Protein AF-A0A936KYN7-F1 (afdb_monomer)

Nearest PDB structures (foldseek):
  3fb3-assembly1_A  TM=3.268E-01  e=1.408E-01  Trypanosoma brucei
  6yfc-assembly1_AA  TM=2.983E-01  e=5.509E-01  Leviviridae sp.
  8h1r-assembly1_A  TM=2.822E-01  e=3.807E+00  Pseudomonas aeruginosa PAO1
  8hbs-assembly1_A  TM=2.994E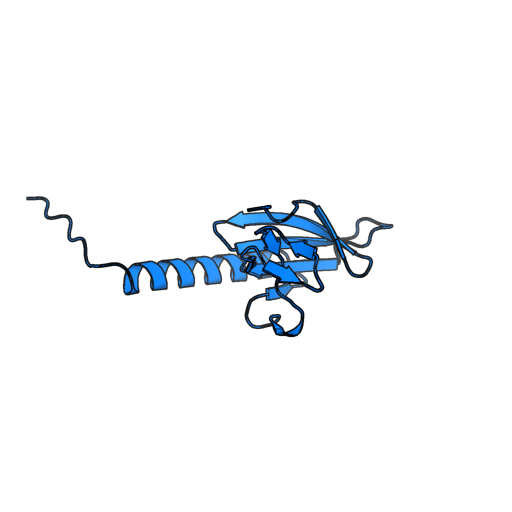-01  e=8.931E+00  Aspergillus flavus NRRL3357

Mean predicted aligned error: 6.11 Å

Structure (mmCIF, N/CA/C/O backbone):
data_AF-A0A936KYN7-F1
#
_entry.id   AF-A0A936KYN7-F1
#
loop_
_atom_site.group_PDB
_atom_site.id
_atom_site.type_symbol
_atom_site.label_atom_id
_atom_site.label_alt_id
_atom_site.label_comp_id
_atom_site.label_asym_id
_atom_site.label_entity_id
_atom_site.label_seq_id
_atom_site.pdbx_PDB_ins_code
_atom_site.Cartn_x
_atom_site.Cartn_y
_atom_site.Cartn_z
_atom_site.occupancy
_atom_site.B_iso_or_equiv
_atom_site.auth_seq_id
_atom_site.auth_comp_i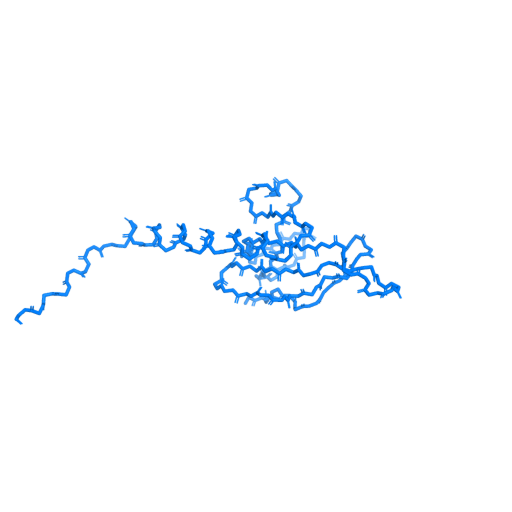d
_atom_site.auth_asym_id
_atom_site.auth_atom_id
_atom_site.pdbx_PDB_model_num
ATOM 1 N N . MET A 1 1 ? -16.316 8.544 5.820 1.00 82.75 1 MET A N 1
ATOM 2 C CA . MET A 1 1 ? -14.851 8.366 5.709 1.00 82.75 1 MET A CA 1
ATOM 3 C C . MET A 1 1 ? -14.490 8.449 4.240 1.00 82.75 1 MET A C 1
ATOM 5 O O . MET A 1 1 ? -15.095 7.715 3.470 1.00 82.75 1 MET A O 1
ATOM 9 N N . LYS A 1 2 ? -13.563 9.326 3.845 1.00 92.50 2 LYS A N 1
ATOM 10 C CA . LYS A 1 2 ? -13.064 9.388 2.463 1.00 92.50 2 LYS A CA 1
ATOM 11 C C . LYS A 1 2 ? -12.219 8.144 2.170 1.00 92.50 2 LYS A C 1
ATOM 13 O O . LYS A 1 2 ? -11.277 7.879 2.910 1.00 92.50 2 LYS A O 1
ATOM 18 N N . SER A 1 3 ? -12.561 7.384 1.133 1.00 95.38 3 SER A N 1
ATOM 19 C CA . SER A 1 3 ? -11.792 6.200 0.729 1.00 95.38 3 SER A CA 1
ATOM 20 C C . SER A 1 3 ? -10.519 6.561 -0.030 1.00 95.38 3 SER A C 1
ATOM 22 O O . SER A 1 3 ? -10.431 7.635 -0.626 1.00 95.38 3 SER A O 1
ATOM 24 N N . LEU A 1 4 ? -9.550 5.644 -0.014 1.00 94.62 4 LEU A N 1
ATOM 25 C CA . LEU A 1 4 ? -8.307 5.790 -0.766 1.00 94.62 4 LEU A CA 1
ATOM 26 C C . LEU A 1 4 ? -8.607 5.803 -2.271 1.00 94.62 4 LEU A C 1
ATOM 28 O O . LEU A 1 4 ? -9.381 4.979 -2.762 1.00 94.62 4 LEU A O 1
ATOM 32 N N . GLU A 1 5 ? -8.008 6.755 -2.979 1.00 96.69 5 GLU A N 1
ATOM 33 C CA . GLU A 1 5 ? -8.254 6.993 -4.400 1.00 96.69 5 GLU A CA 1
ATOM 34 C C . GLU A 1 5 ? -7.693 5.859 -5.256 1.00 96.69 5 GLU A C 1
ATOM 36 O O . GLU A 1 5 ? -6.567 5.423 -5.046 1.00 96.69 5 GLU A O 1
ATOM 41 N N . LEU A 1 6 ? -8.449 5.416 -6.267 1.00 97.44 6 LEU A N 1
ATOM 42 C CA . LEU A 1 6 ? -8.015 4.337 -7.164 1.00 97.44 6 LEU A CA 1
ATOM 43 C C . LEU A 1 6 ? -6.730 4.674 -7.926 1.00 97.44 6 LEU A C 1
ATOM 45 O O . LEU A 1 6 ? -6.026 3.763 -8.356 1.00 97.44 6 LEU A O 1
ATOM 49 N N . GLN A 1 7 ? -6.459 5.961 -8.137 1.00 97.44 7 GLN A N 1
ATOM 50 C CA . GLN A 1 7 ? -5.279 6.462 -8.825 1.00 97.44 7 GLN A CA 1
ATOM 51 C C . GLN A 1 7 ? -4.817 7.757 -8.162 1.00 97.44 7 GLN A C 1
ATOM 53 O O . GLN A 1 7 ? -5.645 8.617 -7.869 1.00 97.44 7 GLN A O 1
ATOM 58 N N . PHE A 1 8 ? -3.513 7.904 -7.942 1.00 96.19 8 PHE A N 1
ATOM 59 C CA . PHE A 1 8 ? -2.920 9.139 -7.430 1.00 96.19 8 PHE A CA 1
ATOM 60 C C . PHE A 1 8 ? -1.458 9.271 -7.866 1.00 96.19 8 PHE A C 1
ATOM 62 O O . PHE A 1 8 ? -0.805 8.287 -8.215 1.00 96.19 8 PHE A O 1
ATOM 69 N N . LYS A 1 9 ? -0.930 10.497 -7.801 1.00 95.69 9 LYS A N 1
ATOM 70 C CA . LYS A 1 9 ? 0.493 10.784 -8.015 1.00 95.69 9 LYS A CA 1
ATOM 71 C C . LYS A 1 9 ? 1.200 10.971 -6.679 1.00 95.69 9 LYS A C 1
ATOM 73 O O . LYS A 1 9 ? 0.711 11.703 -5.819 1.00 95.69 9 LYS A O 1
ATOM 78 N N . LYS A 1 10 ? 2.358 10.338 -6.501 1.00 92.31 10 LYS A N 1
ATOM 79 C CA . LYS A 1 10 ? 3.187 10.475 -5.293 1.00 92.31 10 LYS A CA 1
ATOM 80 C C . LYS A 1 10 ? 4.659 10.340 -5.659 1.00 92.31 10 LYS A C 1
ATOM 82 O O . LYS A 1 10 ? 5.029 9.456 -6.418 1.00 92.31 10 LYS A O 1
ATOM 87 N N . ASN A 1 11 ? 5.501 11.227 -5.124 1.00 89.94 11 ASN A N 1
ATOM 88 C CA . ASN A 1 11 ? 6.954 11.222 -5.351 1.00 89.94 11 ASN A CA 1
ATOM 89 C C . ASN A 1 11 ? 7.364 11.153 -6.840 1.00 89.94 11 ASN A C 1
ATOM 91 O O . ASN A 1 11 ? 8.373 10.542 -7.171 1.00 89.94 11 ASN A O 1
ATOM 95 N N . GLY A 1 12 ? 6.571 11.751 -7.736 1.00 94.38 12 GLY A N 1
ATOM 96 C CA . GLY A 1 12 ? 6.832 11.738 -9.181 1.00 94.38 12 GLY A CA 1
ATOM 97 C C . GLY A 1 12 ? 6.370 10.483 -9.930 1.00 94.38 12 GLY A C 1
ATOM 98 O O . GLY A 1 12 ? 6.581 10.411 -11.135 1.00 94.38 12 GLY A O 1
ATOM 99 N N . TYR A 1 13 ? 5.710 9.529 -9.268 1.00 96.62 13 TYR A N 1
ATOM 100 C CA . TYR A 1 13 ? 5.192 8.307 -9.888 1.00 96.62 13 TYR A CA 1
ATOM 101 C C . TYR A 1 13 ? 3.665 8.268 -9.901 1.00 96.62 13 TYR A C 1
ATOM 103 O O . TYR A 1 13 ? 3.006 8.856 -9.037 1.00 96.62 13 TYR A O 1
ATOM 111 N N . ASP A 1 14 ? 3.112 7.551 -10.878 1.00 97.75 14 ASP A N 1
ATOM 112 C CA . ASP A 1 14 ? 1.695 7.206 -10.935 1.00 97.75 14 ASP A CA 1
ATOM 113 C C . ASP A 1 14 ? 1.449 5.905 -10.179 1.00 97.75 14 ASP A C 1
ATOM 115 O O . ASP A 1 14 ? 2.113 4.898 -10.423 1.00 97.75 14 ASP A O 1
ATOM 119 N N . HIS A 1 15 ? 0.480 5.928 -9.269 1.00 98.06 15 HIS A N 1
ATOM 120 C CA . HIS A 1 15 ? 0.045 4.762 -8.515 1.00 98.06 15 HIS A CA 1
ATOM 121 C C . HIS A 1 15 ? -1.385 4.414 -8.919 1.00 98.06 15 HIS A C 1
ATOM 123 O O . HIS A 1 15 ? -2.270 5.266 -8.842 1.00 98.06 15 HIS A O 1
ATOM 129 N N . ARG A 1 16 ? -1.634 3.158 -9.300 1.00 98.25 16 ARG A N 1
ATOM 130 C CA . ARG A 1 16 ? -2.966 2.654 -9.668 1.00 98.25 16 ARG A CA 1
ATOM 131 C C . ARG A 1 16 ? -3.330 1.421 -8.858 1.00 98.25 16 ARG A C 1
ATOM 133 O O . ARG A 1 16 ? -2.610 0.430 -8.880 1.00 98.25 16 ARG A O 1
ATOM 140 N N . GLN A 1 17 ? -4.485 1.438 -8.203 1.00 98.38 17 GLN A N 1
ATOM 141 C CA . GLN A 1 17 ? -5.003 0.285 -7.478 1.00 98.38 17 GLN A CA 1
ATOM 142 C C . GLN A 1 17 ? -5.326 -0.853 -8.449 1.00 98.38 17 GLN A C 1
ATOM 144 O O . GLN A 1 17 ? -6.150 -0.700 -9.352 1.00 98.38 17 GLN A O 1
ATOM 149 N N . ILE A 1 18 ? -4.717 -2.013 -8.225 1.00 98.31 18 ILE A N 1
ATOM 150 C CA . ILE A 1 18 ? -4.948 -3.230 -9.018 1.00 98.31 18 ILE A CA 1
ATOM 151 C C . ILE A 1 18 ? -5.601 -4.351 -8.206 1.00 98.31 18 ILE A C 1
ATOM 153 O O . ILE A 1 18 ? -6.096 -5.320 -8.775 1.00 98.31 18 ILE A O 1
ATOM 157 N N . PHE A 1 19 ? -5.600 -4.230 -6.879 1.00 98.44 19 PHE A N 1
ATOM 158 C CA . PHE A 1 19 ? -6.253 -5.162 -5.970 1.00 98.44 19 PHE A CA 1
ATOM 159 C C . PHE A 1 19 ? -6.681 -4.430 -4.704 1.00 98.44 19 PHE A C 1
ATOM 161 O O . PHE A 1 19 ? -5.941 -3.593 -4.183 1.00 98.44 19 PHE A O 1
ATOM 168 N N . ARG A 1 20 ? -7.855 -4.780 -4.183 1.00 98.06 20 ARG A N 1
ATOM 169 C CA . ARG A 1 20 ? -8.298 -4.378 -2.852 1.00 98.06 20 ARG A CA 1
ATOM 170 C C . ARG A 1 20 ? -9.233 -5.434 -2.281 1.00 98.06 20 ARG A C 1
ATOM 172 O O . ARG A 1 20 ? -10.208 -5.802 -2.928 1.00 98.06 20 ARG A O 1
ATOM 179 N N . GLN A 1 21 ? -8.950 -5.875 -1.062 1.00 97.56 21 GLN A N 1
ATOM 180 C CA . GLN A 1 21 ? -9.821 -6.743 -0.279 1.00 97.56 21 GLN A CA 1
ATOM 181 C C . GLN A 1 21 ? -9.693 -6.365 1.195 1.00 97.56 21 GLN A C 1
ATOM 183 O O . GLN A 1 21 ? -8.582 -6.271 1.714 1.00 97.56 21 GLN A O 1
ATOM 188 N N . ASP A 1 22 ? -10.826 -6.126 1.859 1.00 94.81 22 ASP A N 1
ATOM 189 C CA . ASP A 1 22 ? -10.866 -5.585 3.220 1.00 94.81 22 ASP A CA 1
ATOM 190 C C . ASP A 1 22 ? -10.049 -4.279 3.346 1.00 94.81 22 ASP A C 1
ATOM 192 O O . ASP A 1 22 ? -10.314 -3.277 2.678 1.00 94.81 22 ASP A O 1
ATOM 196 N N . ASP A 1 23 ? -9.060 -4.284 4.232 1.00 96.44 23 ASP A N 1
ATOM 197 C CA . ASP A 1 23 ? -8.097 -3.230 4.498 1.00 96.44 23 ASP A CA 1
ATOM 198 C C . ASP A 1 23 ? -6.751 -3.509 3.830 1.00 96.44 23 ASP A C 1
ATOM 200 O O . 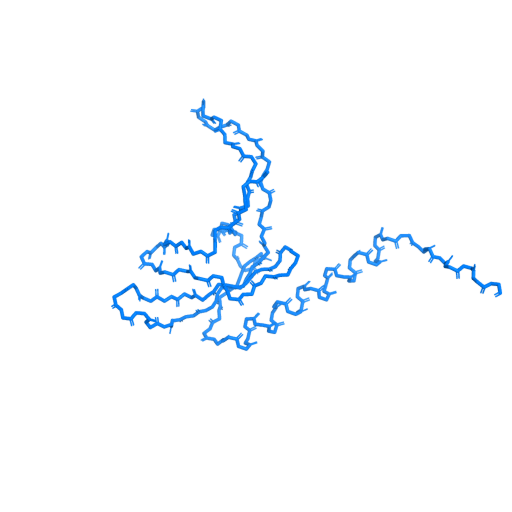ASP A 1 23 ? -5.760 -2.925 4.237 1.00 96.44 23 ASP A O 1
ATOM 204 N N . ILE A 1 24 ? -6.673 -4.396 2.841 1.00 98.31 24 ILE A N 1
ATOM 205 C CA . ILE A 1 24 ? -5.434 -4.709 2.125 1.00 98.31 24 ILE A CA 1
ATOM 206 C C . ILE A 1 24 ? -5.588 -4.266 0.675 1.00 98.31 24 ILE A C 1
ATOM 208 O O . ILE A 1 24 ? -6.556 -4.627 0.005 1.00 98.31 24 ILE A O 1
ATOM 212 N N . ALA A 1 25 ? -4.626 -3.494 0.180 1.00 98.50 25 ALA A N 1
ATOM 213 C CA . ALA A 1 25 ? -4.601 -3.031 -1.200 1.00 98.50 25 ALA A CA 1
ATOM 214 C C . ALA A 1 25 ? -3.246 -3.287 -1.857 1.00 98.50 25 ALA A C 1
ATOM 216 O O . ALA A 1 25 ? -2.220 -3.354 -1.178 1.00 98.50 25 ALA A O 1
ATOM 217 N N . ILE A 1 26 ? -3.267 -3.415 -3.185 1.00 98.69 26 ILE A N 1
ATOM 218 C CA . ILE A 1 26 ? -2.077 -3.402 -4.031 1.00 98.69 26 ILE A CA 1
ATOM 219 C C . ILE A 1 26 ? -2.229 -2.296 -5.063 1.00 98.69 26 ILE A C 1
ATOM 221 O O . ILE A 1 26 ? -3.249 -2.222 -5.756 1.00 98.69 26 ILE A O 1
ATOM 225 N N . TYR A 1 27 ? -1.190 -1.482 -5.177 1.00 98.62 27 TYR A N 1
ATOM 226 C CA . TYR A 1 27 ? -1.035 -0.472 -6.206 1.00 98.62 27 TYR A CA 1
ATOM 227 C C . TYR A 1 27 ? 0.120 -0.862 -7.120 1.00 98.62 27 TYR A C 1
ATOM 229 O O . TYR A 1 27 ? 1.150 -1.350 -6.667 1.00 98.62 27 TYR A O 1
ATOM 237 N N . GLU A 1 28 ? -0.071 -0.670 -8.413 1.00 98.31 28 GLU A N 1
ATOM 238 C CA . GLU A 1 28 ? 0.993 -0.664 -9.405 1.00 98.31 28 GLU A CA 1
ATOM 239 C C . GLU A 1 28 ? 1.607 0.734 -9.459 1.00 98.31 28 GLU A C 1
ATOM 241 O O . GLU A 1 28 ? 0.867 1.718 -9.459 1.00 98.31 28 GLU A O 1
ATOM 246 N N . THR A 1 29 ? 2.935 0.811 -9.503 1.00 98.06 29 THR A N 1
ATOM 247 C CA . THR A 1 29 ? 3.685 2.063 -9.616 1.00 98.06 29 THR A CA 1
ATOM 248 C C . THR A 1 29 ? 4.306 2.150 -11.003 1.00 98.06 29 THR A C 1
ATOM 250 O O . THR A 1 29 ? 5.037 1.242 -11.414 1.00 98.06 29 THR A O 1
ATOM 253 N N . ALA A 1 30 ? 4.056 3.248 -11.711 1.00 97.94 30 ALA A N 1
ATOM 254 C CA . ALA A 1 30 ? 4.558 3.487 -13.057 1.00 97.94 30 ALA A CA 1
ATOM 255 C C . ALA A 1 30 ? 5.204 4.872 -13.202 1.00 97.94 30 ALA A C 1
ATOM 257 O O . ALA A 1 30 ? 4.864 5.823 -12.495 1.00 97.94 30 ALA A O 1
ATOM 258 N N . THR A 1 31 ? 6.145 4.994 -14.139 1.00 96.75 31 THR A N 1
ATOM 259 C CA . THR A 1 31 ? 6.690 6.304 -14.526 1.00 96.75 31 THR A CA 1
ATOM 260 C C . THR A 1 31 ? 5.660 7.076 -15.357 1.00 96.75 31 THR A C 1
ATOM 262 O O . THR A 1 31 ? 5.145 6.497 -16.318 1.00 96.75 31 THR A O 1
ATOM 265 N N . PRO A 1 32 ? 5.406 8.364 -15.068 1.00 92.62 32 PRO A N 1
ATOM 266 C CA . PRO A 1 32 ? 4.331 9.132 -15.699 1.00 92.62 32 PRO A CA 1
ATOM 267 C C . PRO A 1 32 ? 4.504 9.320 -17.208 1.00 92.62 32 PRO A C 1
ATOM 269 O O . PRO A 1 32 ? 3.519 9.364 -17.935 1.00 92.62 32 PRO A O 1
ATOM 272 N N . GLU A 1 33 ? 5.745 9.419 -17.686 1.00 91.38 33 GLU A N 1
ATOM 273 C CA . GLU A 1 33 ? 6.038 9.728 -19.091 1.00 91.38 33 GLU A CA 1
ATOM 274 C C . GLU A 1 33 ? 5.825 8.531 -20.022 1.00 91.38 33 GLU A C 1
ATOM 276 O O . GLU A 1 33 ? 5.302 8.684 -21.121 1.00 91.38 33 GLU A O 1
ATOM 281 N N . SER A 1 34 ? 6.226 7.331 -19.591 1.00 92.00 34 SER A N 1
ATOM 282 C CA . SER A 1 34 ? 6.184 6.126 -20.435 1.00 92.00 34 SER A CA 1
ATOM 283 C C . SER A 1 34 ? 5.095 5.128 -20.043 1.00 92.00 34 SER A C 1
ATOM 285 O O . SER A 1 34 ? 4.875 4.153 -20.756 1.00 92.00 34 SER A O 1
ATOM 287 N N . GLY A 1 35 ? 4.453 5.307 -18.883 1.00 93.38 35 GLY A N 1
ATOM 288 C CA . GLY A 1 35 ? 3.548 4.309 -18.308 1.00 93.38 35 GLY A CA 1
ATOM 289 C C . GLY A 1 35 ? 4.245 2.999 -17.917 1.00 93.38 35 GLY A C 1
ATOM 290 O O . GLY A 1 35 ? 3.576 2.022 -17.583 1.00 93.38 35 GLY A O 1
ATOM 291 N N . ARG A 1 36 ? 5.586 2.947 -17.950 1.00 96.06 36 ARG A N 1
ATOM 292 C CA . ARG A 1 36 ? 6.345 1.753 -17.586 1.00 96.06 36 ARG A CA 1
ATOM 293 C C . ARG A 1 36 ? 6.137 1.431 -16.113 1.00 96.06 36 ARG A C 1
ATOM 295 O O . ARG A 1 36 ? 6.502 2.222 -15.244 1.00 96.06 36 ARG A O 1
ATOM 302 N N . VAL A 1 37 ? 5.633 0.230 -15.850 1.00 97.56 37 VAL A N 1
ATOM 303 C CA . VAL A 1 37 ? 5.516 -0.324 -14.500 1.00 97.56 37 VAL A CA 1
ATOM 304 C C . VAL A 1 37 ? 6.904 -0.611 -13.940 1.00 97.56 37 VAL A C 1
ATOM 306 O O . VAL A 1 37 ? 7.690 -1.346 -14.541 1.00 97.56 37 VAL A O 1
ATOM 309 N N . ILE A 1 38 ? 7.197 -0.032 -12.779 1.00 97.44 38 ILE A N 1
ATOM 310 C CA . ILE A 1 38 ? 8.483 -0.171 -12.082 1.00 97.44 38 ILE A CA 1
ATOM 311 C C . ILE A 1 38 ? 8.366 -0.952 -10.772 1.00 97.44 38 ILE A C 1
ATOM 313 O O . ILE A 1 38 ? 9.379 -1.355 -10.204 1.00 97.44 38 ILE A O 1
ATOM 317 N N . GLY A 1 39 ? 7.147 -1.194 -10.292 1.00 98.12 39 GLY A N 1
ATOM 318 C CA . GLY A 1 39 ? 6.934 -1.978 -9.087 1.00 98.12 39 GLY A CA 1
ATOM 319 C C . GLY A 1 39 ? 5.483 -2.031 -8.642 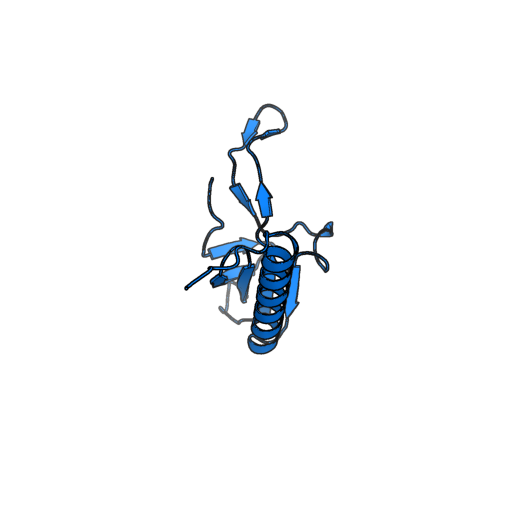1.00 98.12 39 GLY A C 1
ATOM 320 O O . GLY A 1 39 ? 4.579 -1.514 -9.296 1.00 98.12 39 GLY A O 1
ATOM 321 N N . TYR A 1 40 ? 5.288 -2.685 -7.505 1.00 98.69 40 TYR A N 1
ATOM 322 C CA . TYR A 1 40 ? 4.000 -2.907 -6.873 1.00 98.69 40 TYR A CA 1
ATOM 323 C C . TYR A 1 40 ? 4.121 -2.646 -5.376 1.00 98.69 40 TYR A C 1
ATOM 325 O O . TYR A 1 40 ? 5.003 -3.192 -4.709 1.00 98.69 40 TYR A O 1
ATOM 333 N N . GLU A 1 41 ? 3.210 -1.852 -4.836 1.00 98.38 41 GLU A N 1
ATOM 334 C CA . GLU A 1 41 ? 3.101 -1.567 -3.412 1.00 98.38 41 GLU A CA 1
ATOM 335 C C . GLU A 1 41 ? 1.910 -2.321 -2.842 1.00 98.38 41 GLU A C 1
ATOM 337 O O . GLU A 1 41 ? 0.785 -2.140 -3.293 1.00 98.38 41 GLU A O 1
ATOM 342 N N . VAL A 1 42 ? 2.141 -3.156 -1.836 1.00 98.56 42 VAL A N 1
ATOM 343 C CA . VAL A 1 42 ? 1.087 -3.839 -1.082 1.00 98.56 42 VAL A CA 1
ATOM 344 C C . VAL A 1 42 ? 1.082 -3.321 0.341 1.00 98.56 42 VAL A C 1
ATOM 346 O O . VAL A 1 42 ? 2.129 -3.252 0.985 1.00 98.56 42 VAL A O 1
ATOM 349 N N . PHE A 1 43 ? -0.087 -2.963 0.856 1.00 98.56 43 PHE A N 1
ATOM 350 C CA . PHE A 1 43 ? -0.182 -2.379 2.186 1.00 98.56 43 PHE A CA 1
ATOM 351 C C . PHE A 1 43 ? -1.537 -2.593 2.846 1.00 98.56 43 PHE A C 1
ATOM 353 O O . PHE A 1 43 ? -2.547 -2.867 2.198 1.00 98.56 43 PHE A O 1
ATOM 360 N N . ILE A 1 44 ? -1.525 -2.438 4.167 1.00 98.31 44 ILE A N 1
ATOM 361 C CA . ILE A 1 44 ? -2.714 -2.322 4.996 1.00 98.31 44 ILE A CA 1
ATOM 362 C C . ILE A 1 44 ? -3.156 -0.853 4.967 1.00 98.31 44 ILE A C 1
ATOM 364 O O . ILE A 1 44 ? -2.395 0.043 5.340 1.00 98.31 44 ILE A O 1
ATOM 368 N N . ILE A 1 45 ? -4.379 -0.605 4.518 1.00 97.88 45 ILE A N 1
ATOM 369 C CA . ILE A 1 45 ? -5.016 0.707 4.439 1.00 97.88 45 ILE A CA 1
ATOM 370 C C . ILE A 1 45 ? -5.181 1.267 5.853 1.00 97.88 45 ILE A C 1
ATOM 372 O O . ILE A 1 45 ? -5.792 0.641 6.723 1.00 97.88 45 ILE A O 1
ATOM 376 N N . GLN A 1 46 ? -4.653 2.467 6.080 1.00 97.38 46 GLN A N 1
ATOM 377 C CA . GLN A 1 46 ? -4.781 3.150 7.362 1.00 97.38 46 GLN A CA 1
ATOM 378 C C . GLN A 1 46 ? -6.132 3.859 7.422 1.00 97.38 46 GLN A C 1
ATOM 380 O O . GLN A 1 46 ? -6.473 4.600 6.507 1.00 97.38 46 GLN A O 1
ATOM 385 N N . LYS A 1 47 ? -6.902 3.640 8.494 1.00 96.25 47 LYS A N 1
ATOM 386 C CA . LYS A 1 47 ? -8.186 4.317 8.732 1.00 96.25 47 LYS A CA 1
ATOM 387 C C . LYS A 1 47 ? -7.983 5.436 9.746 1.00 96.25 47 LYS A C 1
ATOM 389 O O . LYS A 1 47 ? -7.874 5.183 10.946 1.00 96.25 47 LYS A O 1
ATOM 394 N N . ASN A 1 48 ? -7.928 6.669 9.263 1.00 94.94 48 ASN A N 1
ATOM 395 C CA . ASN A 1 48 ? -7.698 7.855 10.075 1.00 94.94 48 ASN A CA 1
ATOM 396 C C . ASN A 1 48 ? -9.032 8.427 10.565 1.00 94.94 48 ASN A C 1
ATOM 398 O O . ASN A 1 48 ? -9.960 8.637 9.782 1.00 94.94 48 ASN A O 1
ATOM 402 N N . LYS A 1 49 ? -9.124 8.709 11.867 1.00 95.56 49 LYS A N 1
ATOM 403 C CA . LYS A 1 49 ? -10.255 9.448 12.445 1.00 95.56 49 LYS A CA 1
ATOM 404 C C . LYS A 1 49 ? -10.177 10.923 12.049 1.00 95.56 49 LYS A C 1
ATOM 406 O O . LYS A 1 49 ? -9.089 11.433 11.776 1.00 95.56 49 LYS A O 1
ATOM 411 N N . SER A 1 50 ? -11.321 11.602 12.064 1.00 95.00 50 SER A N 1
ATOM 412 C CA . SER A 1 50 ? -11.354 13.054 11.912 1.00 95.00 50 SER A CA 1
ATOM 413 C C . SER A 1 50 ? -10.549 13.717 13.028 1.00 95.00 50 SER A C 1
ATOM 415 O O . SER A 1 50 ? -10.625 13.292 14.184 1.00 95.00 50 SER A O 1
ATOM 417 N N . ARG A 1 51 ? -9.776 14.745 12.690 1.00 93.50 51 ARG A N 1
ATOM 418 C CA . ARG A 1 51 ? -8.934 15.475 13.644 1.00 93.50 51 ARG A CA 1
ATOM 419 C C . ARG A 1 51 ? -8.692 16.900 13.173 1.00 93.50 51 ARG A C 1
ATOM 421 O O . ARG A 1 51 ? -8.700 17.164 11.976 1.00 93.50 51 ARG A O 1
ATOM 428 N N . VAL A 1 52 ? -8.413 17.789 14.117 1.00 95.06 52 VAL A N 1
ATOM 429 C CA . VAL A 1 52 ? -7.957 19.149 13.820 1.00 95.06 52 VAL A CA 1
ATOM 430 C C . VAL A 1 52 ? -6.431 19.150 13.775 1.00 95.06 52 VAL A C 1
ATOM 432 O O . VAL A 1 52 ? -5.788 18.695 14.719 1.00 95.06 52 VAL A O 1
ATOM 435 N N . ILE A 1 53 ? -5.845 19.660 12.691 1.00 91.00 53 ILE A N 1
ATOM 436 C CA . ILE A 1 53 ? -4.399 19.901 12.580 1.00 91.00 53 ILE A CA 1
ATOM 437 C C . ILE A 1 53 ? -4.187 21.365 12.213 1.00 91.00 53 ILE A C 1
ATOM 439 O O . ILE A 1 53 ? -4.723 21.826 11.208 1.00 91.00 53 ILE A O 1
ATOM 443 N N . ALA A 1 54 ? -3.407 22.090 13.022 1.00 91.31 54 ALA A N 1
ATOM 444 C CA . ALA A 1 54 ? -3.088 23.505 12.799 1.00 91.31 54 ALA A CA 1
ATOM 445 C C . ALA A 1 54 ? -4.337 24.373 12.513 1.00 91.31 54 ALA A C 1
ATOM 447 O O . ALA A 1 54 ? -4.360 25.172 11.580 1.00 91.31 54 ALA A O 1
ATOM 448 N N . GLY A 1 55 ? -5.413 24.156 13.278 1.00 93.44 55 GLY A N 1
ATOM 449 C CA . GLY A 1 55 ? -6.681 24.882 13.129 1.00 93.44 55 GLY A CA 1
ATOM 450 C C . GLY A 1 55 ? -7.548 24.463 11.935 1.00 93.44 55 GLY A C 1
ATOM 451 O O . GLY A 1 55 ? -8.643 24.992 11.777 1.00 93.44 55 GLY A O 1
ATOM 452 N N . ARG A 1 56 ? -7.112 23.503 11.107 1.00 93.19 56 ARG A N 1
ATOM 453 C CA . ARG A 1 56 ? -7.904 22.955 9.995 1.00 93.19 56 ARG A CA 1
ATOM 454 C C . ARG A 1 56 ? -8.544 21.627 10.377 1.00 93.19 56 ARG A C 1
ATOM 456 O O . ARG A 1 56 ? -7.866 20.729 10.878 1.00 93.19 56 ARG A O 1
ATOM 463 N N . GLN A 1 57 ? -9.836 21.495 10.091 1.00 94.06 57 GLN A N 1
ATOM 464 C CA . GLN A 1 57 ? -10.560 20.234 10.220 1.00 94.06 57 GLN A CA 1
ATOM 465 C C . GLN A 1 57 ? -10.124 19.280 9.105 1.00 94.06 57 GLN A C 1
ATOM 467 O O . GLN A 1 57 ? -10.184 19.622 7.925 1.00 94.06 57 GLN A O 1
ATOM 472 N N . ILE A 1 58 ? -9.689 18.080 9.482 1.00 93.12 58 ILE A N 1
ATOM 473 C CA . ILE A 1 58 ? -9.420 16.980 8.560 1.00 93.12 58 ILE A CA 1
ATOM 474 C C . ILE A 1 58 ? -10.462 15.902 8.815 1.00 93.12 58 ILE A C 1
ATOM 476 O O . ILE A 1 58 ? -10.523 15.338 9.910 1.00 93.12 58 ILE A O 1
ATOM 480 N N . ASP A 1 59 ? -11.264 15.598 7.800 1.00 95.38 59 ASP A N 1
ATOM 481 C CA . ASP A 1 59 ? -12.257 14.532 7.868 1.00 95.38 59 ASP A CA 1
ATOM 482 C C . ASP A 1 59 ? -11.616 13.145 7.949 1.00 95.38 59 ASP A C 1
ATOM 484 O O . ASP A 1 59 ? -10.493 12.908 7.489 1.00 95.38 59 ASP A O 1
ATOM 488 N N . ALA A 1 60 ? -12.369 12.199 8.515 1.00 96.94 60 ALA A N 1
ATOM 489 C CA . ALA A 1 60 ? -11.962 10.802 8.562 1.00 96.94 60 ALA A CA 1
ATOM 490 C C . ALA A 1 60 ? -11.683 10.281 7.145 1.00 96.94 60 ALA A C 1
ATOM 492 O O . ALA A 1 60 ? -12.536 10.389 6.257 1.00 96.94 60 ALA A O 1
ATOM 493 N N . ASN A 1 61 ? -10.514 9.684 6.938 1.00 95.81 61 ASN A N 1
ATOM 494 C CA . ASN A 1 61 ? -10.049 9.254 5.624 1.00 95.81 61 ASN A CA 1
ATOM 495 C C . ASN A 1 61 ? -9.239 7.960 5.691 1.00 95.81 61 ASN A C 1
ATOM 497 O O . ASN A 1 61 ? -8.756 7.554 6.747 1.00 95.81 61 ASN A O 1
ATOM 501 N N . GLU A 1 62 ? -9.094 7.327 4.539 1.00 97.38 62 GLU A N 1
ATOM 502 C CA . GLU A 1 62 ? -8.139 6.261 4.306 1.00 97.38 62 GLU A CA 1
ATOM 503 C C . GLU A 1 62 ? -6.844 6.825 3.720 1.00 97.38 62 GLU A C 1
ATOM 505 O O . GLU A 1 62 ? -6.875 7.733 2.888 1.00 97.38 62 GLU A O 1
ATOM 510 N N . SER A 1 63 ? -5.704 6.262 4.115 1.00 95.75 63 SER A N 1
ATOM 511 C CA . SER A 1 63 ? -4.402 6.632 3.558 1.00 95.75 63 SER A CA 1
ATOM 512 C C . SER A 1 63 ? -3.498 5.419 3.353 1.00 95.75 63 SER A C 1
ATOM 514 O O . SER A 1 63 ? -3.692 4.356 3.956 1.00 95.75 63 SER A O 1
ATOM 516 N N . THR A 1 64 ? -2.461 5.594 2.531 1.00 96.56 64 THR A N 1
ATOM 517 C CA . THR A 1 64 ? -1.309 4.685 2.552 1.00 96.56 64 THR A CA 1
ATOM 518 C C . THR A 1 64 ? -0.600 4.785 3.910 1.00 96.56 64 THR A C 1
ATOM 520 O O . THR A 1 64 ? -0.752 5.799 4.605 1.00 96.56 64 THR A O 1
ATOM 523 N N . PRO A 1 65 ? 0.210 3.784 4.293 1.00 97.25 65 PRO A N 1
ATOM 524 C CA . PRO A 1 65 ? 1.139 3.936 5.406 1.00 97.25 65 PRO A CA 1
ATOM 525 C C . PRO A 1 65 ? 2.096 5.119 5.193 1.00 97.25 65 PRO A C 1
ATOM 527 O O . PRO A 1 65 ? 2.414 5.468 4.048 1.00 97.25 65 PRO A O 1
ATOM 530 N N . SER A 1 66 ? 2.557 5.723 6.290 1.00 95.00 66 SER A N 1
ATOM 531 C CA . SER A 1 66 ? 3.680 6.666 6.271 1.00 95.00 66 SER A CA 1
ATOM 532 C C . SER A 1 66 ? 5.009 5.948 6.011 1.00 95.00 66 SER A C 1
ATOM 534 O O . SER A 1 66 ? 5.084 4.715 6.027 1.00 95.00 66 SER A O 1
ATOM 536 N N . ASN A 1 67 ? 6.078 6.716 5.791 1.00 94.62 67 ASN A N 1
ATOM 537 C CA . ASN A 1 67 ? 7.405 6.151 5.551 1.00 94.62 67 ASN A CA 1
ATOM 538 C C . ASN A 1 67 ? 7.900 5.345 6.764 1.00 94.62 67 ASN A C 1
ATOM 540 O O . ASN A 1 67 ? 8.378 4.230 6.583 1.00 94.62 67 ASN A O 1
ATOM 544 N N . GLU A 1 68 ? 7.712 5.836 7.997 1.00 97.06 68 GLU A N 1
ATOM 545 C CA . GLU A 1 68 ? 8.099 5.084 9.207 1.00 97.06 68 GLU A CA 1
ATOM 546 C C . GLU A 1 68 ? 7.257 3.815 9.434 1.00 97.06 68 GLU A C 1
ATOM 548 O O . GLU A 1 68 ? 7.641 2.920 10.186 1.00 97.06 68 GLU A O 1
ATOM 553 N N . GLN A 1 69 ? 6.087 3.727 8.798 1.00 97.19 69 GLN A N 1
ATOM 554 C CA . GLN A 1 69 ? 5.205 2.563 8.858 1.00 97.19 69 GLN A CA 1
ATOM 555 C C . GLN A 1 69 ? 5.535 1.505 7.792 1.00 97.19 69 GLN A C 1
ATOM 557 O O . GLN A 1 69 ? 5.006 0.383 7.853 1.00 97.19 69 GLN A O 1
ATOM 562 N N . TRP A 1 70 ? 6.387 1.833 6.817 1.00 96.94 70 TRP A N 1
ATOM 563 C CA . TRP A 1 70 ? 6.814 0.899 5.779 1.00 96.94 70 TRP A CA 1
ATOM 564 C C . TRP A 1 70 ? 7.665 -0.229 6.377 1.00 96.94 70 TRP A C 1
ATOM 566 O O . TRP A 1 70 ? 8.365 -0.057 7.368 1.00 96.94 70 TRP A O 1
ATOM 576 N N . GLY A 1 71 ? 7.537 -1.437 5.834 1.00 96.38 71 GLY A N 1
ATOM 577 C CA . GLY A 1 71 ? 8.088 -2.666 6.414 1.00 96.38 71 GLY A CA 1
ATOM 578 C C . GLY A 1 71 ? 7.179 -3.328 7.457 1.00 96.38 71 GLY A C 1
ATOM 579 O O . GLY A 1 71 ? 7.203 -4.556 7.586 1.00 96.38 71 GLY A O 1
ATOM 580 N N . LYS A 1 72 ? 6.317 -2.558 8.138 1.00 97.44 72 LYS A N 1
ATOM 581 C CA . LYS A 1 72 ? 5.316 -3.081 9.088 1.00 97.44 72 LYS A CA 1
ATOM 582 C C . LYS A 1 72 ? 3.912 -3.162 8.496 1.00 97.44 72 LYS A C 1
ATOM 584 O O . LYS A 1 72 ? 3.227 -4.165 8.692 1.00 97.44 72 LYS A O 1
ATOM 589 N N . PHE A 1 73 ? 3.485 -2.109 7.805 1.00 98.00 73 PHE A N 1
ATOM 590 C CA . PHE A 1 73 ? 2.141 -1.997 7.231 1.00 98.00 73 PHE A CA 1
ATOM 591 C C . PHE A 1 73 ? 2.145 -1.884 5.704 1.00 98.00 73 PHE A C 1
ATOM 593 O O . PHE A 1 73 ? 1.078 -1.972 5.106 1.00 98.00 73 PHE A O 1
ATOM 600 N N . GLY A 1 74 ? 3.310 -1.720 5.073 1.00 98.25 74 GLY A N 1
ATOM 601 C CA . GLY A 1 74 ? 3.461 -1.625 3.621 1.00 98.25 74 GLY A CA 1
ATOM 602 C C . GLY A 1 74 ? 4.768 -2.241 3.133 1.00 98.25 74 GLY A C 1
ATOM 603 O O . GLY A 1 74 ? 5.745 -2.286 3.879 1.00 98.25 74 GLY A O 1
ATOM 604 N N . TRP A 1 75 ? 4.767 -2.751 1.903 1.00 98.50 75 TRP A N 1
ATOM 605 C CA . TRP A 1 75 ? 5.908 -3.406 1.265 1.00 98.50 75 TRP A CA 1
ATOM 606 C C . TRP A 1 75 ? 5.916 -3.128 -0.234 1.00 98.50 75 TRP A C 1
ATOM 608 O O . TRP A 1 75 ? 4.861 -2.999 -0.855 1.00 98.50 75 TRP A O 1
ATOM 618 N N . THR A 1 76 ? 7.113 -3.108 -0.813 1.00 98.19 76 THR A N 1
ATOM 619 C CA . THR A 1 76 ? 7.333 -2.867 -2.241 1.00 98.19 76 THR A CA 1
ATOM 620 C C . THR A 1 76 ? 7.938 -4.108 -2.885 1.00 98.19 76 THR A C 1
ATOM 622 O O . THR A 1 76 ? 8.839 -4.729 -2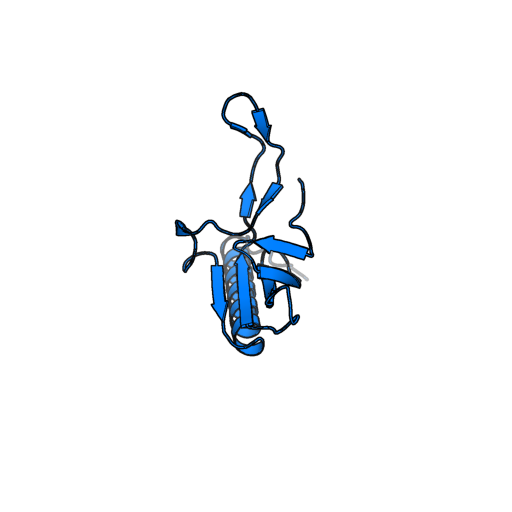.323 1.00 98.19 76 THR A O 1
ATOM 625 N N . TYR A 1 77 ? 7.446 -4.469 -4.066 1.00 98.44 77 TYR A N 1
ATOM 626 C CA . TYR A 1 77 ? 7.891 -5.626 -4.833 1.00 98.44 77 TYR A CA 1
ATOM 627 C C . TYR A 1 77 ? 8.101 -5.250 -6.298 1.00 98.44 77 TYR A C 1
ATOM 629 O O . TYR A 1 77 ? 7.307 -4.512 -6.870 1.00 98.44 77 TYR A O 1
ATOM 637 N N . GLY A 1 78 ? 9.123 -5.820 -6.938 1.00 98.00 78 GLY A N 1
ATOM 638 C CA . GLY A 1 78 ? 9.316 -5.666 -8.387 1.00 98.00 78 GLY A CA 1
ATOM 639 C C . GLY A 1 78 ? 8.338 -6.496 -9.229 1.00 98.00 78 GLY A C 1
ATOM 640 O O . GLY A 1 78 ? 8.138 -6.212 -10.403 1.00 98.00 78 GLY A O 1
ATOM 641 N N . GLN A 1 79 ? 7.708 -7.519 -8.639 1.00 98.00 79 GLN A N 1
ATOM 642 C CA . GLN A 1 79 ? 6.824 -8.450 -9.344 1.00 98.00 79 GLN A CA 1
ATOM 643 C C . GLN A 1 79 ? 5.421 -8.477 -8.733 1.00 98.00 79 GLN A C 1
ATOM 645 O O . GLN A 1 79 ? 5.264 -8.599 -7.515 1.00 98.00 79 GLN A O 1
ATOM 650 N N . LYS A 1 80 ? 4.399 -8.467 -9.599 1.00 98.12 80 LYS A N 1
ATOM 651 C CA . LYS A 1 80 ? 2.980 -8.522 -9.211 1.00 98.12 80 LYS A CA 1
ATOM 652 C C . LYS A 1 80 ? 2.651 -9.756 -8.373 1.00 98.12 80 LYS A C 1
ATOM 654 O O . LYS A 1 80 ? 1.930 -9.661 -7.385 1.00 98.12 80 LYS A O 1
ATOM 659 N N . SER A 1 81 ? 3.196 -10.913 -8.749 1.00 98.25 81 SER A N 1
ATOM 660 C CA . SER A 1 81 ? 2.976 -12.187 -8.054 1.00 98.25 81 SER A CA 1
ATOM 661 C C . SER A 1 81 ? 3.453 -12.146 -6.599 1.00 98.25 81 SER A C 1
ATOM 663 O O . SER A 1 81 ? 2.745 -12.618 -5.711 1.00 98.25 81 SER A O 1
ATOM 665 N N . ALA A 1 82 ? 4.601 -11.520 -6.328 1.00 98.31 82 ALA A N 1
ATOM 666 C CA . ALA A 1 82 ? 5.129 -11.370 -4.974 1.00 98.31 82 ALA A CA 1
ATOM 667 C C . ALA A 1 82 ? 4.239 -10.459 -4.108 1.00 98.31 82 ALA A C 1
ATOM 669 O O . ALA A 1 82 ? 3.929 -10.804 -2.964 1.00 98.31 82 ALA A O 1
ATOM 670 N N . ALA A 1 83 ? 3.746 -9.351 -4.674 1.00 98.50 83 ALA A N 1
ATOM 671 C CA . ALA A 1 83 ? 2.784 -8.476 -4.001 1.00 98.50 83 ALA A CA 1
ATOM 672 C C . ALA A 1 83 ? 1.461 -9.205 -3.688 1.00 98.50 83 ALA A C 1
ATOM 674 O O . ALA A 1 83 ? 0.960 -9.121 -2.565 1.00 98.50 83 ALA A O 1
ATOM 675 N N . MET A 1 84 ? 0.936 -9.988 -4.637 1.00 98.56 84 MET A N 1
ATOM 676 C CA . MET A 1 84 ? -0.262 -10.821 -4.439 1.00 98.56 84 MET A CA 1
ATOM 677 C C . MET A 1 84 ? -0.051 -11.896 -3.363 1.00 98.56 84 MET A C 1
ATOM 679 O O . MET A 1 84 ? -0.926 -12.119 -2.521 1.00 98.56 84 MET A O 1
ATOM 683 N N . GLY A 1 85 ? 1.125 -12.530 -3.335 1.00 98.56 85 GLY A N 1
ATOM 684 C CA . GLY A 1 85 ? 1.496 -13.490 -2.294 1.00 98.56 85 GLY A CA 1
ATOM 685 C C . GLY A 1 85 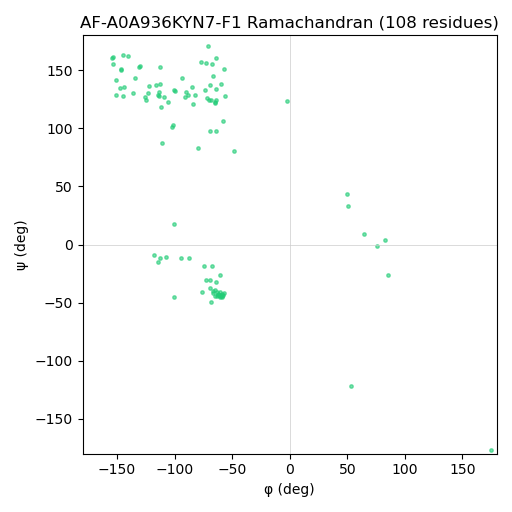? 1.493 -12.853 -0.902 1.00 98.56 85 GLY A C 1
ATOM 686 O O . GLY A 1 85 ? 0.922 -13.404 0.044 1.00 98.56 85 GLY A O 1
ATOM 687 N N . LYS A 1 86 ? 2.045 -11.640 -0.781 1.00 98.38 86 LYS A N 1
ATOM 688 C CA . LYS A 1 86 ? 2.009 -10.871 0.468 1.00 98.38 86 LYS A CA 1
ATOM 689 C C . LYS A 1 86 ? 0.583 -10.481 0.865 1.00 98.38 86 LYS A C 1
ATOM 691 O O . LYS A 1 86 ? 0.235 -10.656 2.031 1.00 98.38 86 LYS A O 1
ATOM 696 N N . ALA A 1 87 ? -0.250 -10.017 -0.067 1.00 98.31 87 ALA A N 1
ATOM 697 C CA . ALA A 1 87 ? -1.653 -9.694 0.210 1.00 98.31 87 ALA A CA 1
ATOM 698 C C . ALA A 1 87 ? -2.422 -10.913 0.743 1.00 98.31 87 ALA A C 1
ATOM 700 O O . ALA A 1 87 ? -3.088 -10.829 1.775 1.00 98.31 87 ALA A O 1
ATOM 701 N N . THR A 1 88 ? -2.237 -12.074 0.112 1.00 98.25 88 THR A N 1
ATOM 702 C CA . THR A 1 88 ? -2.837 -13.347 0.543 1.00 98.25 88 THR A CA 1
ATOM 703 C C . THR A 1 88 ? -2.415 -13.718 1.967 1.00 98.25 88 THR A C 1
ATOM 705 O O . THR A 1 88 ? -3.247 -14.088 2.800 1.00 98.25 88 THR A O 1
ATOM 708 N N . LEU A 1 89 ? -1.125 -13.573 2.290 1.00 97.81 89 LEU A N 1
ATOM 709 C CA . LEU A 1 89 ? -0.609 -13.819 3.638 1.00 97.81 89 LEU A CA 1
ATOM 710 C C . LEU A 1 89 ? -1.245 -12.879 4.676 1.00 97.81 89 LEU A C 1
ATOM 712 O O . LEU A 1 89 ? -1.624 -13.321 5.763 1.00 97.81 89 LEU A O 1
ATOM 716 N N . LEU A 1 90 ? -1.377 -11.592 4.349 1.00 97.44 90 LEU A N 1
ATOM 717 C CA . LEU A 1 90 ? -1.988 -10.596 5.230 1.00 97.44 90 LEU A CA 1
ATOM 718 C C . LEU A 1 90 ? -3.464 -10.919 5.507 1.00 97.44 90 LEU A C 1
ATOM 720 O O . LEU A 1 90 ? -3.873 -10.915 6.671 1.00 97.44 90 LEU A O 1
ATOM 724 N N . LEU A 1 91 ? -4.226 -11.288 4.473 1.00 96.31 91 LEU A N 1
ATOM 725 C CA . LEU A 1 91 ? -5.624 -11.715 4.586 1.00 96.31 91 LEU A CA 1
ATOM 726 C C . LEU A 1 91 ? -5.759 -12.960 5.470 1.00 96.31 91 LEU A C 1
ATOM 728 O O . LEU A 1 91 ? -6.586 -13.000 6.382 1.00 96.31 91 LEU A O 1
ATOM 732 N N . LYS A 1 92 ? -4.896 -13.965 5.275 1.00 95.50 92 LYS A N 1
ATOM 733 C CA . LYS A 1 92 ? -4.877 -15.181 6.104 1.00 95.50 92 LYS A CA 1
ATOM 734 C C . LYS A 1 92 ? -4.600 -14.863 7.575 1.00 95.50 92 LYS A C 1
ATOM 736 O O . LYS A 1 92 ? -5.281 -15.375 8.463 1.00 95.50 92 LYS A O 1
ATOM 741 N N . ASN A 1 93 ? -3.631 -13.991 7.846 1.00 93.31 93 ASN A N 1
ATOM 742 C CA . ASN A 1 93 ? -3.279 -13.581 9.207 1.00 93.31 93 ASN A CA 1
ATOM 743 C C . ASN A 1 93 ? -4.369 -12.730 9.870 1.00 93.31 93 ASN A C 1
ATOM 745 O O . ASN A 1 93 ? -4.510 -12.752 11.092 1.00 93.31 93 ASN A O 1
ATOM 749 N N . ARG A 1 94 ? -5.125 -11.958 9.087 1.00 89.75 94 ARG A N 1
ATOM 750 C CA . ARG A 1 94 ? -6.296 -11.211 9.557 1.00 89.75 94 ARG A CA 1
ATOM 751 C C . ARG A 1 94 ? -7.430 -12.162 9.935 1.00 89.75 94 ARG A C 1
ATOM 753 O O . AR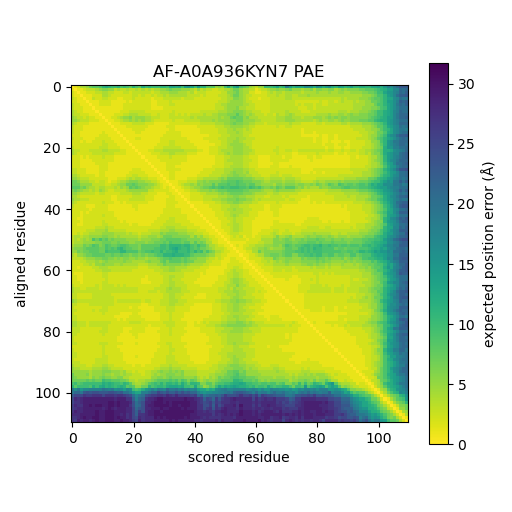G A 1 94 ? -7.905 -12.098 11.063 1.00 89.75 94 ARG A O 1
ATOM 760 N N . ASN A 1 95 ? -7.772 -13.107 9.061 1.00 88.31 95 ASN A N 1
ATOM 761 C CA . ASN A 1 95 ? -8.795 -14.119 9.337 1.00 88.31 95 ASN A CA 1
ATOM 762 C C . ASN A 1 95 ? -8.473 -14.952 10.585 1.00 88.31 95 ASN A C 1
ATOM 764 O O . ASN A 1 95 ? -9.330 -15.123 11.445 1.00 88.31 95 ASN A O 1
ATOM 768 N N . ARG A 1 96 ? -7.216 -15.386 10.753 1.00 88.12 96 ARG A N 1
ATOM 769 C CA . ARG A 1 96 ? -6.771 -16.087 11.973 1.00 88.12 96 ARG A CA 1
ATOM 770 C C . ARG A 1 96 ? -6.960 -15.255 13.243 1.00 88.12 96 ARG A C 1
ATOM 772 O O . ARG A 1 96 ? -7.404 -15.792 14.249 1.00 88.12 96 ARG A O 1
ATOM 779 N N . ARG A 1 97 ? -6.644 -13.956 13.201 1.00 83.88 97 ARG A N 1
ATOM 780 C CA . ARG A 1 97 ? -6.853 -13.044 14.339 1.00 83.88 97 ARG A CA 1
ATOM 781 C C . AR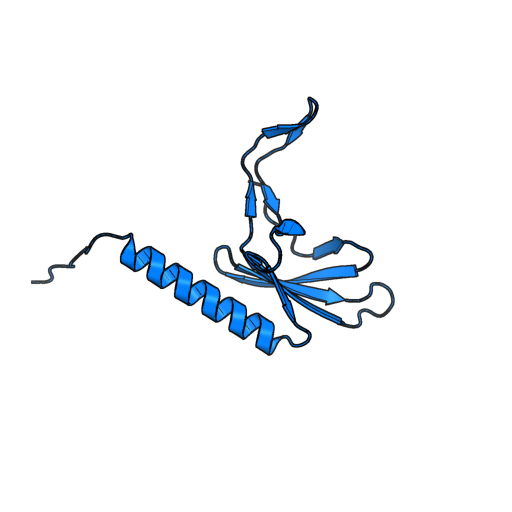G A 1 97 ? -8.335 -12.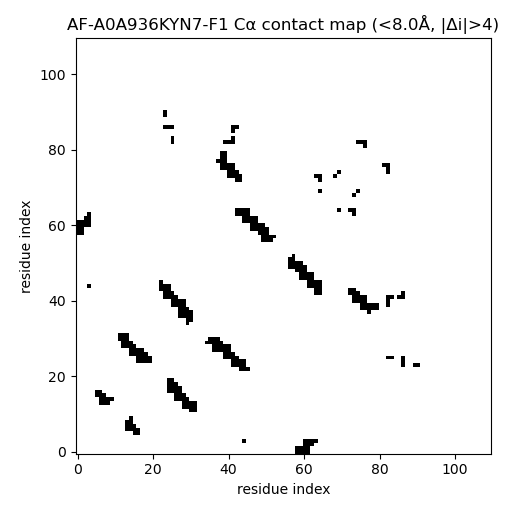841 14.644 1.00 83.88 97 ARG A C 1
ATOM 783 O O . ARG A 1 97 ? -8.707 -12.843 15.809 1.00 83.88 97 ARG A O 1
ATOM 790 N N . ASN A 1 98 ? -9.176 -12.726 13.620 1.00 79.50 98 ASN A N 1
ATOM 791 C CA . ASN A 1 98 ? -10.623 -12.607 13.801 1.00 79.50 98 ASN A CA 1
ATOM 792 C C . ASN A 1 98 ? -11.226 -13.879 14.416 1.00 79.50 98 ASN A C 1
ATOM 794 O O . ASN A 1 98 ? -12.071 -13.771 15.294 1.00 79.50 98 ASN A O 1
ATOM 798 N N . LEU A 1 99 ? -10.749 -15.064 14.018 1.00 74.88 99 LEU A N 1
ATOM 799 C CA . LEU A 1 99 ? -11.150 -16.343 14.617 1.00 74.88 99 LEU A CA 1
ATOM 800 C C . LEU A 1 99 ? -10.630 -16.513 16.053 1.00 74.88 99 LEU A C 1
ATOM 802 O O . LEU A 1 99 ? -11.335 -17.046 16.897 1.00 74.88 99 LEU A O 1
ATOM 806 N N . GLY A 1 100 ? -9.412 -16.049 16.352 1.00 67.44 100 GLY A N 1
ATOM 807 C CA . GLY A 1 100 ? -8.845 -16.113 17.705 1.00 67.44 100 GLY A CA 1
ATOM 808 C C . GLY A 1 100 ? -9.479 -15.124 18.691 1.00 67.44 100 GLY A C 1
ATOM 809 O O . GLY A 1 100 ? -9.578 -15.420 19.877 1.00 67.44 100 GLY A O 1
ATOM 810 N N . ASN A 1 101 ? -9.939 -13.969 18.200 1.00 63.59 101 ASN A N 1
ATOM 811 C CA . ASN A 1 101 ? -10.582 -12.929 19.010 1.00 63.59 101 ASN A CA 1
ATOM 812 C C . ASN A 1 101 ? -12.122 -13.039 19.011 1.00 63.59 101 ASN A C 1
ATOM 814 O O . ASN A 1 101 ? -12.789 -12.363 19.794 1.00 63.59 101 ASN A O 1
ATOM 818 N N . GLY A 1 102 ? -12.688 -13.866 18.129 1.00 53.06 102 GLY A N 1
ATOM 819 C CA . GLY A 1 102 ? -14.115 -14.117 17.970 1.00 53.06 102 GLY A CA 1
ATOM 820 C C . GLY A 1 102 ? -14.521 -15.438 18.614 1.00 53.06 102 GLY A C 1
ATOM 821 O O . GLY A 1 102 ? -14.314 -16.502 18.048 1.00 53.06 102 GLY A O 1
ATOM 822 N N . ARG A 1 103 ? -15.101 -15.329 19.812 1.00 48.38 103 ARG A N 1
ATOM 823 C CA . ARG A 1 103 ? -16.044 -16.247 20.471 1.00 48.38 103 ARG A CA 1
ATOM 824 C C . ARG A 1 103 ? -16.443 -17.475 19.633 1.00 48.38 103 ARG A C 1
ATOM 826 O O . ARG A 1 103 ? -17.043 -17.345 18.572 1.00 48.38 103 ARG A O 1
ATOM 833 N N . LEU A 1 104 ? -16.198 -18.648 20.212 1.00 43.94 104 LEU A N 1
ATOM 834 C CA . LEU A 1 104 ? -16.779 -19.947 19.883 1.00 43.94 104 LEU A CA 1
ATOM 835 C C . LEU A 1 104 ? -18.319 -19.846 19.772 1.00 43.94 104 LEU A C 1
ATOM 837 O O . LEU A 1 104 ? -19.033 -20.180 20.713 1.00 43.94 104 LEU A O 1
ATOM 841 N N . LEU A 1 105 ? -18.860 -19.368 18.651 1.00 43.84 105 LEU A N 1
ATOM 842 C CA . LEU A 1 105 ? -20.247 -19.636 18.291 1.00 43.84 105 LEU A CA 1
ATOM 843 C C . LEU A 1 105 ? -20.255 -21.045 17.713 1.00 43.84 105 LEU A C 1
ATOM 845 O O . LEU A 1 105 ? -20.131 -21.256 16.512 1.00 43.84 105 LEU A O 1
ATOM 849 N N . ARG A 1 106 ? -20.314 -22.022 18.625 1.00 42.41 106 ARG A N 1
ATOM 850 C CA . ARG A 1 106 ? -20.803 -23.354 18.293 1.00 42.41 106 ARG A CA 1
ATOM 851 C C . ARG A 1 106 ? -22.220 -23.159 17.775 1.00 42.41 106 ARG A C 1
ATOM 853 O O . ARG A 1 106 ? -23.120 -22.880 18.564 1.00 42.41 106 ARG A O 1
ATOM 860 N N . GLU A 1 107 ? -22.409 -23.288 16.473 1.00 41.28 107 GLU A N 1
ATOM 861 C CA . GLU A 1 107 ? -23.714 -23.658 15.950 1.00 41.28 107 GLU A CA 1
ATOM 862 C C . GLU A 1 107 ? -23.992 -25.070 16.468 1.00 41.28 107 GLU A C 1
ATOM 864 O O . GLU A 1 107 ? -23.445 -26.067 16.002 1.00 41.28 107 GLU A O 1
ATOM 869 N N . VAL A 1 108 ? -24.765 -25.116 17.552 1.00 47.34 108 VAL A N 1
ATOM 870 C CA . VAL A 1 108 ? -25.492 -26.303 17.975 1.00 47.34 108 VAL A CA 1
ATOM 871 C C . VAL A 1 108 ? -26.588 -26.504 16.933 1.00 47.34 108 VAL A C 1
ATOM 873 O O . VAL A 1 108 ? -27.624 -25.851 16.978 1.00 47.34 108 VAL A O 1
ATOM 876 N N . LEU A 1 109 ? -26.331 -27.385 15.978 1.00 42.16 109 LEU A N 1
ATOM 877 C CA . LEU A 1 109 ? -27.356 -28.105 15.227 1.00 42.16 109 LEU A CA 1
ATOM 878 C C . LEU A 1 109 ? -27.196 -29.550 15.718 1.00 42.16 109 LEU A C 1
ATOM 880 O O . LEU A 1 109 ? -26.157 -30.157 15.466 1.00 42.16 109 LEU A O 1
ATOM 884 N N . THR A 1 110 ? -27.877 -29.902 16.817 1.00 49.91 110 THR A N 1
ATOM 885 C CA . THR A 1 110 ? -29.147 -30.663 16.834 1.00 49.91 110 THR A CA 1
ATOM 886 C C . THR A 1 110 ? -29.182 -31.768 15.793 1.00 49.91 110 THR A C 1
ATOM 888 O O . THR A 1 110 ? -29.194 -31.429 14.591 1.00 49.91 110 THR A O 1
#

Solvent-accessible surface area (backbone atoms only — not comparable to full-atom values): 6367 Å² total; per-residue (Å²): 111,49,71,65,70,60,60,51,79,57,98,82,27,37,35,36,60,79,44,75,56,95,53,38,37,30,28,41,31,21,42,71,90,78,63,49,74,73,30,24,40,28,32,43,55,38,79,44,72,59,47,73,56,96,90,40,84,40,73,28,30,39,40,77,60,54,79,91,36,46,80,79,40,26,49,77,29,81,43,66,69,59,32,51,52,50,51,52,51,52,53,53,57,48,52,52,48,51,56,74,74,43,76,88,75,72,82,82,76,128

Secondary structure (DSSP, 8-state):
-BPPPSEEEETTEEEEEEEEETTEEEEEEE-TTT--EEEEEEEEPEEEPPEEETTEEE--EEEPPPGGGBTTTEEEESSHHHHHHHHHHHHHHHHHHHHHHS--------

Sequence (110 aa):
MKSLELQFKKNGYDHRQIFRQDDIAIYETATPESGRVIGYEVFIIQKNKSRVIAGRQIDANESTPSNEQWGKFGWTYGQKSAAMGKATLLLKNRNRRNLGNGRLLREVLT

Radius of gyration: 17.31 Å; Cα contacts (8 Å, |Δi|>4): 177; chains: 1; bounding box: 38×56×41 Å

pLDDT: mean 90.97, std 14.62, range [41.28, 98.69]

Foldseek 3Di:
DAEDDQWDDDPQWIWGWPDDDDQKTKIFTAHPPPRDTQWMKIFGWDFAPWDDDPNDTDHTYIDGDDPVCDPPGMDIGRDPVVSVVVSVVVVVVVVVVCVVVDDPPPPPDD